Protein AF-A0A9P5YHZ3-F1 (afdb_monomer_lite)

Foldseek 3Di:
DDDWDAWLVRLCPDPNVVLVVVQVVVQVVVCVVVVNDDDDDDDPPDDDPDKTKDWDWDDDPPDDTHIHIDID

Secondary structure (DSSP, 8-state):
-PPPPSSHHHHHHSTTHHHHHHHHHHHHHHHHHTT-----PPPTTPPP----EEEEEE--TTS--EEEEEE-

Radius of gyration: 14.55 Å; chains: 1; bounding box: 37×15×40 Å

Organism: NCBI:txid109636

Sequence (72 aa):
MSIPPASHNEAMMRSDADAWREVEAKEFAMLKNMGVYVEEMLPEGRKAIGSRWVFEFKLIPGKAPMAKGRLV

pLDDT: mean 89.67, std 5.64, range [52.66, 94.44]

Structure (mmCIF, N/CA/C/O backbone):
data_AF-A0A9P5YHZ3-F1
#
_entry.id   AF-A0A9P5YHZ3-F1
#
loop_
_atom_site.group_PDB
_atom_site.id
_atom_site.type_symbol
_atom_site.label_atom_id
_atom_site.label_alt_id
_atom_site.label_comp_id
_atom_site.label_asym_id
_atom_site.label_entity_id
_atom_site.label_seq_id
_atom_site.pdbx_PDB_ins_code
_atom_site.Cartn_x
_atom_site.Cartn_y
_atom_site.Cartn_z
_atom_site.occupancy
_atom_site.B_iso_or_equiv
_atom_site.auth_seq_id
_atom_site.auth_comp_id
_atom_site.auth_asym_id
_atom_site.auth_atom_id
_atom_site.pdbx_PDB_model_num
ATOM 1 N N . MET A 1 1 ? 3.611 6.335 -19.347 1.00 52.66 1 MET A N 1
ATOM 2 C CA . MET A 1 1 ? 4.068 6.220 -17.945 1.00 52.66 1 MET A CA 1
ATOM 3 C C . MET A 1 1 ? 2.877 5.770 -17.125 1.00 52.66 1 MET A C 1
ATOM 5 O O . MET A 1 1 ? 1.824 6.379 -17.268 1.00 52.66 1 MET A O 1
ATOM 9 N N . SER A 1 2 ? 2.996 4.688 -16.3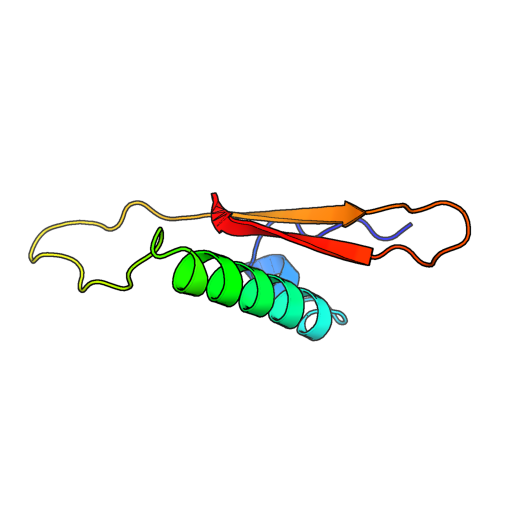59 1.00 75.06 2 SER A N 1
ATOM 10 C CA . SER A 1 2 ? 1.880 4.196 -15.546 1.00 75.06 2 SER A CA 1
ATOM 11 C C . SER A 1 2 ? 1.687 5.105 -14.335 1.00 75.06 2 SER A C 1
ATOM 13 O O . SER A 1 2 ? 2.645 5.410 -13.631 1.00 75.06 2 SER A O 1
ATOM 15 N N . ILE A 1 3 ? 0.459 5.569 -14.120 1.00 84.75 3 ILE A N 1
ATOM 16 C CA . ILE A 1 3 ? 0.075 6.341 -12.932 1.00 84.75 3 ILE A CA 1
ATOM 17 C C . ILE A 1 3 ? -0.017 5.350 -11.761 1.00 84.75 3 ILE A C 1
ATOM 19 O O . ILE A 1 3 ? -0.665 4.316 -11.950 1.00 84.75 3 ILE A O 1
ATOM 23 N N . PRO A 1 4 ? 0.622 5.589 -10.599 1.00 89.75 4 PRO A N 1
ATOM 24 C CA . PRO A 1 4 ? 0.495 4.706 -9.439 1.00 89.75 4 PRO A CA 1
ATOM 25 C C . PRO A 1 4 ? -0.948 4.721 -8.903 1.00 89.75 4 PRO A C 1
ATOM 27 O O . PRO A 1 4 ? -1.641 5.723 -9.074 1.00 89.75 4 PRO A O 1
ATOM 30 N N . PRO A 1 5 ? -1.433 3.623 -8.300 1.00 92.75 5 PRO A N 1
ATOM 31 C CA . PRO A 1 5 ? -2.782 3.580 -7.745 1.00 92.75 5 PRO A CA 1
ATOM 32 C C . PRO A 1 5 ? -2.923 4.571 -6.584 1.00 92.75 5 PRO A C 1
ATOM 34 O O . PRO A 1 5 ? -1.993 4.773 -5.806 1.00 92.75 5 PRO A O 1
ATOM 37 N N . ALA A 1 6 ? -4.096 5.182 -6.441 1.00 91.00 6 ALA A N 1
ATOM 38 C CA . ALA A 1 6 ? -4.367 6.155 -5.385 1.00 91.00 6 ALA A CA 1
ATOM 39 C C . ALA A 1 6 ? -4.808 5.505 -4.062 1.00 91.00 6 ALA A C 1
ATOM 41 O O . ALA A 1 6 ? -4.865 6.173 -3.031 1.00 91.00 6 ALA A O 1
ATOM 42 N N . SER A 1 7 ? -5.154 4.214 -4.079 1.00 91.81 7 SER A N 1
ATOM 43 C CA . SER A 1 7 ? -5.622 3.473 -2.904 1.00 91.81 7 SER A CA 1
ATOM 44 C C . SER A 1 7 ? -5.350 1.976 -3.023 1.00 91.81 7 SER A C 1
ATOM 46 O O . SER A 1 7 ? -5.142 1.468 -4.124 1.00 91.81 7 SER A O 1
ATOM 48 N N . HIS A 1 8 ? -5.396 1.260 -1.895 1.00 90.62 8 HIS A N 1
ATOM 49 C CA . HIS A 1 8 ? -5.296 -0.204 -1.876 1.00 90.62 8 HIS A CA 1
ATOM 50 C C . HIS A 1 8 ? -6.364 -0.852 -2.765 1.00 90.62 8 HIS A C 1
ATOM 52 O O . HIS A 1 8 ? -6.048 -1.709 -3.582 1.00 90.62 8 HIS A O 1
ATOM 58 N N . ASN A 1 9 ? -7.617 -0.392 -2.670 1.00 91.94 9 ASN A N 1
ATOM 59 C CA . ASN A 1 9 ? -8.710 -0.923 -3.488 1.00 91.94 9 ASN A CA 1
ATOM 60 C C . ASN A 1 9 ? -8.419 -0.777 -4.984 1.00 91.94 9 ASN A C 1
ATOM 62 O O . ASN A 1 9 ? -8.599 -1.727 -5.738 1.00 91.94 9 ASN A O 1
ATOM 66 N N . GLU A 1 10 ? -7.922 0.386 -5.410 1.00 92.56 10 GLU A N 1
ATOM 67 C CA . GLU A 1 10 ? -7.517 0.584 -6.800 1.00 92.56 10 GLU A CA 1
ATOM 68 C C . GLU A 1 10 ? -6.339 -0.323 -7.171 1.00 92.56 10 GLU A C 1
ATOM 70 O O . GLU A 1 10 ? -6.387 -0.979 -8.206 1.00 92.56 10 GLU A O 1
ATOM 75 N N . ALA A 1 11 ? -5.313 -0.420 -6.320 1.00 92.06 11 ALA A N 1
ATOM 76 C CA . ALA A 1 11 ? -4.161 -1.289 -6.549 1.00 92.06 11 ALA A CA 1
ATOM 77 C C . ALA A 1 11 ? -4.576 -2.756 -6.754 1.00 92.06 11 ALA A C 1
ATOM 79 O O . ALA A 1 11 ? -4.091 -3.403 -7.678 1.00 92.06 11 ALA A O 1
ATOM 80 N N . MET A 1 12 ? -5.524 -3.258 -5.955 1.00 93.81 12 MET A N 1
ATOM 81 C CA . MET A 1 12 ? -6.020 -4.636 -6.040 1.00 93.81 12 MET A CA 1
ATOM 82 C C . MET A 1 12 ? -6.926 -4.907 -7.250 1.00 93.81 12 MET A C 1
ATOM 84 O O . MET A 1 12 ? -7.099 -6.064 -7.623 1.00 93.81 12 MET A O 1
ATOM 88 N N . MET A 1 13 ? -7.501 -3.873 -7.872 1.00 93.00 13 MET A N 1
ATOM 89 C CA . MET A 1 13 ? -8.346 -4.007 -9.069 1.00 93.00 13 MET A CA 1
ATOM 90 C C . MET A 1 13 ? -7.556 -3.955 -10.383 1.00 93.00 13 MET A C 1
ATOM 92 O O . MET A 1 13 ? -8.119 -4.212 -11.449 1.00 93.00 13 MET A O 1
ATOM 96 N N . ARG A 1 14 ? -6.272 -3.591 -10.340 1.00 90.94 14 ARG A N 1
ATOM 97 C CA . ARG A 1 14 ? -5.442 -3.445 -11.540 1.00 90.94 14 ARG A CA 1
ATOM 98 C C . ARG A 1 14 ? -4.776 -4.757 -11.931 1.00 90.94 14 ARG A C 1
ATOM 100 O O . ARG A 1 14 ? -4.604 -5.668 -11.131 1.00 90.94 14 ARG A O 1
ATOM 107 N N . SER A 1 15 ? -4.348 -4.830 -13.187 1.00 90.88 15 SER A N 1
ATOM 108 C CA . SER A 1 15 ? -3.614 -5.980 -13.723 1.00 90.88 15 SER A CA 1
ATOM 109 C C . SER A 1 15 ? -2.247 -6.201 -13.065 1.00 90.88 15 SER A C 1
ATOM 111 O O . SER A 1 15 ? -1.699 -7.290 -13.165 1.00 90.88 15 SER A O 1
ATOM 113 N N . ASP A 1 16 ? -1.682 -5.177 -12.421 1.00 89.56 16 ASP A N 1
ATOM 114 C CA . ASP A 1 16 ? -0.410 -5.213 -11.694 1.00 89.56 16 ASP A CA 1
ATOM 115 C C . ASP A 1 16 ? -0.590 -5.371 -10.170 1.00 89.56 16 ASP A C 1
ATOM 117 O O . ASP A 1 16 ? 0.346 -5.121 -9.410 1.00 89.56 16 ASP A O 1
ATOM 121 N N . ALA A 1 17 ? -1.771 -5.811 -9.713 1.00 92.06 17 ALA A N 1
ATOM 122 C CA . ALA A 1 17 ? -2.110 -5.974 -8.297 1.00 92.06 17 ALA A CA 1
ATOM 123 C C . ALA A 1 17 ? -1.073 -6.776 -7.497 1.00 92.06 17 ALA A C 1
ATOM 125 O O . ALA A 1 17 ? -0.759 -6.410 -6.365 1.00 92.06 17 ALA A O 1
ATOM 126 N N . ASP A 1 18 ? -0.501 -7.835 -8.074 1.00 93.25 18 ASP A N 1
ATOM 127 C CA . ASP A 1 18 ? 0.476 -8.674 -7.373 1.00 93.25 18 ASP A CA 1
ATOM 128 C C . ASP A 1 18 ? 1.770 -7.916 -7.039 1.00 93.25 18 ASP A C 1
ATOM 130 O O . ASP A 1 18 ? 2.304 -8.071 -5.940 1.00 93.25 18 ASP A O 1
ATOM 134 N N . ALA A 1 19 ? 2.219 -7.007 -7.912 1.00 91.12 19 ALA A N 1
ATOM 135 C CA . ALA A 1 19 ? 3.379 -6.162 -7.631 1.00 91.12 19 ALA A CA 1
ATOM 136 C C . ALA A 1 19 ? 3.107 -5.208 -6.456 1.00 91.12 19 ALA A C 1
ATOM 138 O O . ALA A 1 19 ? 3.982 -4.974 -5.619 1.00 91.12 19 ALA A O 1
ATOM 139 N N . TRP A 1 20 ? 1.884 -4.679 -6.359 1.00 93.38 20 TRP A N 1
ATOM 140 C CA . TRP A 1 20 ? 1.478 -3.825 -5.244 1.00 93.38 20 TRP A CA 1
ATOM 141 C C . TRP A 1 20 ? 1.322 -4.616 -3.944 1.00 93.38 20 TRP A C 1
ATOM 143 O O . TRP A 1 20 ? 1.794 -4.158 -2.908 1.00 93.38 20 TRP A O 1
ATOM 153 N N . ARG A 1 21 ? 0.777 -5.838 -3.994 1.00 94.00 21 ARG A N 1
ATOM 154 C CA . ARG A 1 21 ? 0.724 -6.742 -2.830 1.00 94.00 21 ARG A CA 1
ATOM 155 C C . ARG A 1 21 ? 2.106 -7.056 -2.282 1.00 94.00 21 ARG A C 1
ATOM 157 O O . ARG A 1 21 ? 2.303 -7.031 -1.072 1.00 94.00 21 ARG A O 1
ATOM 164 N N . GLU A 1 22 ? 3.076 -7.333 -3.152 1.00 94.12 22 GLU A N 1
ATOM 165 C CA . GLU A 1 22 ? 4.456 -7.565 -2.722 1.00 94.12 22 GLU A CA 1
ATOM 166 C C . GLU A 1 22 ? 5.051 -6.349 -2.012 1.00 94.12 22 GLU A C 1
ATOM 168 O O . GLU A 1 22 ? 5.795 -6.489 -1.040 1.00 94.12 22 GLU A O 1
ATOM 173 N N . VAL A 1 23 ? 4.747 -5.151 -2.508 1.00 94.38 23 VAL A N 1
ATOM 174 C CA . VAL A 1 23 ? 5.181 -3.895 -1.900 1.00 94.38 23 VAL A CA 1
ATOM 175 C C . VAL A 1 23 ? 4.552 -3.714 -0.517 1.00 94.38 23 VAL A C 1
ATOM 177 O O . VAL A 1 23 ? 5.273 -3.408 0.432 1.00 94.38 23 VAL A O 1
ATOM 180 N N . GLU A 1 24 ? 3.248 -3.953 -0.382 1.00 94.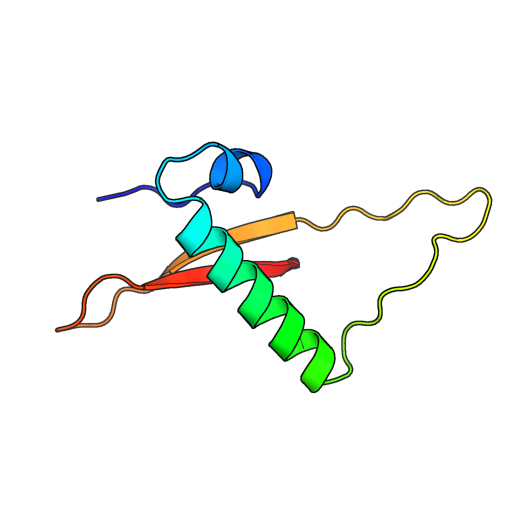44 24 GLU A N 1
ATOM 181 C CA . GLU A 1 24 ? 2.550 -3.885 0.906 1.00 94.44 24 GLU A CA 1
ATOM 182 C C . GLU A 1 24 ? 3.101 -4.904 1.906 1.00 94.44 24 GLU A C 1
ATOM 184 O O . GLU A 1 24 ? 3.401 -4.563 3.050 1.00 94.44 24 GLU A O 1
ATOM 189 N N . ALA A 1 25 ? 3.306 -6.147 1.463 1.00 93.88 25 ALA A N 1
ATOM 190 C CA . ALA A 1 25 ? 3.854 -7.215 2.289 1.00 93.88 25 ALA A CA 1
ATOM 191 C C . ALA A 1 25 ? 5.274 -6.893 2.780 1.00 93.88 25 ALA A C 1
ATOM 193 O O . ALA A 1 25 ? 5.584 -7.112 3.953 1.00 93.88 25 ALA A O 1
ATOM 194 N N . LYS A 1 26 ? 6.133 -6.338 1.912 1.00 93.88 26 LYS A N 1
ATOM 195 C CA . LYS A 1 26 ? 7.493 -5.901 2.279 1.00 93.88 26 LYS A CA 1
ATOM 196 C C . LYS A 1 26 ? 7.466 -4.793 3.327 1.00 93.88 26 LYS A C 1
ATOM 198 O O . LYS A 1 26 ? 8.252 -4.841 4.271 1.00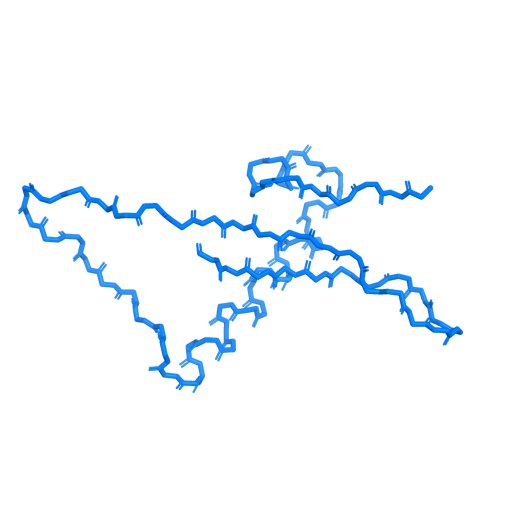 93.88 26 LYS A O 1
ATOM 203 N N . GLU A 1 27 ? 6.564 -3.825 3.186 1.00 93.62 27 GLU A N 1
ATOM 204 C CA . GLU A 1 27 ? 6.416 -2.738 4.154 1.00 93.62 27 GLU A CA 1
ATOM 205 C C . GLU A 1 27 ? 5.919 -3.261 5.508 1.00 93.62 27 GLU A C 1
ATOM 207 O O . GLU A 1 27 ? 6.535 -2.980 6.534 1.00 93.62 27 GLU A O 1
ATOM 212 N N . PHE A 1 28 ? 4.874 -4.095 5.530 1.00 91.94 28 PHE A N 1
ATOM 213 C CA . PHE A 1 28 ? 4.400 -4.720 6.768 1.00 91.94 28 PHE A CA 1
ATOM 214 C C . PHE A 1 28 ? 5.485 -5.553 7.450 1.00 91.94 28 PHE A C 1
ATOM 216 O O . PHE A 1 28 ? 5.659 -5.459 8.665 1.00 91.94 28 PHE A O 1
ATOM 223 N N . ALA A 1 29 ? 6.239 -6.349 6.687 1.00 93.06 29 ALA A N 1
ATOM 224 C CA . ALA A 1 29 ? 7.346 -7.131 7.222 1.00 93.06 29 ALA A CA 1
AT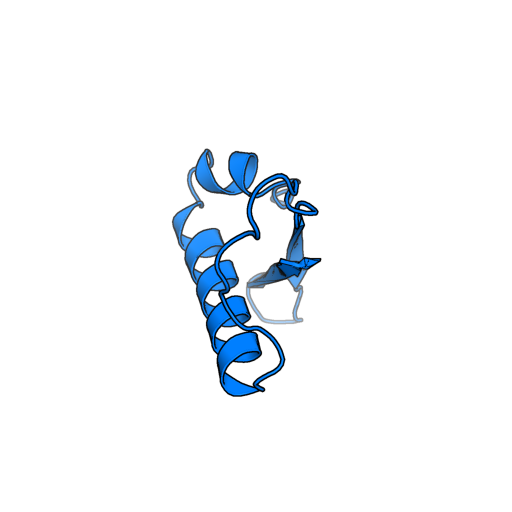OM 225 C C . ALA A 1 29 ? 8.430 -6.232 7.837 1.00 93.06 29 ALA A C 1
ATOM 227 O O . ALA A 1 29 ? 8.943 -6.543 8.911 1.00 93.06 29 ALA A O 1
ATOM 228 N N . MET A 1 30 ? 8.746 -5.100 7.200 1.00 93.62 30 MET A N 1
ATOM 229 C CA . MET A 1 30 ? 9.685 -4.113 7.736 1.00 93.62 30 MET A CA 1
ATOM 230 C C . MET A 1 30 ? 9.172 -3.497 9.044 1.00 93.62 30 MET A C 1
ATOM 232 O O . MET A 1 30 ? 9.915 -3.463 10.022 1.00 93.62 30 MET A O 1
ATOM 236 N N . LEU A 1 31 ? 7.911 -3.062 9.090 1.00 92.81 31 LEU A N 1
ATOM 237 C CA . LEU A 1 31 ? 7.303 -2.472 10.286 1.00 92.81 31 LEU A CA 1
ATOM 238 C C . LEU A 1 31 ? 7.255 -3.462 11.461 1.00 92.81 31 LEU A C 1
ATOM 240 O O . LEU A 1 31 ? 7.589 -3.096 12.590 1.00 92.81 31 LEU A O 1
ATOM 244 N N . LYS A 1 32 ? 6.902 -4.726 11.186 1.00 91.62 32 LYS A N 1
ATOM 245 C CA . LYS A 1 32 ? 6.931 -5.817 12.171 1.00 91.62 32 LYS A CA 1
ATOM 246 C C . LYS A 1 32 ? 8.348 -6.082 12.674 1.00 91.62 32 LYS A C 1
ATOM 248 O O . LYS A 1 32 ? 8.552 -6.183 13.877 1.00 91.62 32 LYS A O 1
ATOM 253 N N . ASN A 1 33 ? 9.333 -6.152 11.774 1.00 93.94 33 ASN A N 1
ATOM 254 C CA . ASN A 1 33 ? 10.736 -6.385 12.134 1.00 93.94 33 ASN A CA 1
ATOM 255 C C . ASN A 1 33 ? 11.301 -5.244 12.998 1.00 93.94 33 ASN A C 1
ATOM 257 O O . ASN A 1 33 ? 11.988 -5.481 13.984 1.00 93.94 33 ASN A O 1
ATOM 261 N N . MET A 1 34 ? 10.944 -3.997 12.687 1.00 93.75 34 MET A N 1
ATOM 262 C CA . MET A 1 34 ? 11.324 -2.839 13.500 1.00 93.75 34 MET A CA 1
ATOM 263 C C . MET A 1 34 ? 10.590 -2.767 14.850 1.00 93.75 34 MET A C 1
ATOM 265 O O . MET A 1 34 ? 10.945 -1.929 15.674 1.00 93.75 34 MET A O 1
ATOM 269 N N . GLY A 1 35 ? 9.568 -3.601 15.082 1.00 92.44 35 GLY A N 1
ATOM 270 C CA . GLY A 1 35 ? 8.770 -3.589 16.311 1.00 92.44 35 GLY A CA 1
ATOM 271 C C . GLY A 1 35 ? 7.905 -2.336 16.481 1.00 92.44 35 GLY A C 1
ATOM 272 O O . GLY A 1 35 ? 7.478 -2.037 17.591 1.00 92.44 35 GLY A O 1
ATOM 273 N N . VAL A 1 36 ? 7.658 -1.589 15.399 1.00 91.56 36 VAL A N 1
ATOM 274 C CA . VAL A 1 36 ? 6.896 -0.323 15.426 1.00 91.56 36 VAL A CA 1
ATOM 275 C C . VAL A 1 36 ? 5.422 -0.499 15.060 1.00 91.56 36 VAL A C 1
ATOM 277 O O . VAL A 1 36 ? 4.648 0.450 15.152 1.00 91.56 36 VAL A O 1
ATOM 280 N N . TYR A 1 37 ? 5.030 -1.698 14.630 1.00 88.38 37 TYR A N 1
ATOM 281 C CA . TYR A 1 37 ? 3.658 -2.032 14.266 1.00 88.38 37 TYR A CA 1
ATOM 282 C C . TYR A 1 37 ? 3.251 -3.352 14.909 1.00 88.38 37 TYR A C 1
ATOM 284 O O . TYR A 1 37 ? 3.947 -4.360 14.768 1.00 88.38 37 TYR A O 1
ATOM 292 N N . VAL A 1 38 ? 2.106 -3.338 15.585 1.00 85.69 38 VAL A N 1
ATOM 293 C CA . VAL A 1 38 ? 1.509 -4.503 16.237 1.00 85.69 38 VAL A CA 1
ATOM 294 C C . VAL A 1 38 ? 0.064 -4.605 15.774 1.00 85.69 38 VAL A C 1
ATOM 296 O O . VAL A 1 38 ? -0.675 -3.622 15.792 1.00 85.69 38 VAL A O 1
ATOM 299 N N . GLU A 1 39 ? -0.326 -5.799 15.344 1.00 84.88 39 GLU A N 1
ATOM 300 C CA . GLU A 1 39 ? -1.721 -6.117 15.061 1.00 84.88 39 GLU A CA 1
ATOM 301 C C . GLU A 1 39 ? -2.414 -6.413 16.391 1.00 84.88 39 GLU A C 1
ATOM 303 O O . GLU A 1 39 ? -2.058 -7.363 17.085 1.00 84.88 39 GLU A O 1
ATOM 308 N N . GLU A 1 40 ? -3.381 -5.580 16.756 1.00 86.62 40 GLU A N 1
ATOM 309 C CA . GLU A 1 40 ? -4.143 -5.685 17.999 1.00 86.62 40 GLU A CA 1
ATOM 310 C C . GLU A 1 40 ? -5.638 -5.724 17.690 1.00 86.62 40 GLU A C 1
ATOM 312 O O . GLU A 1 40 ? -6.104 -5.185 16.679 1.00 86.62 40 GLU A O 1
ATOM 317 N N . MET A 1 41 ? -6.404 -6.370 18.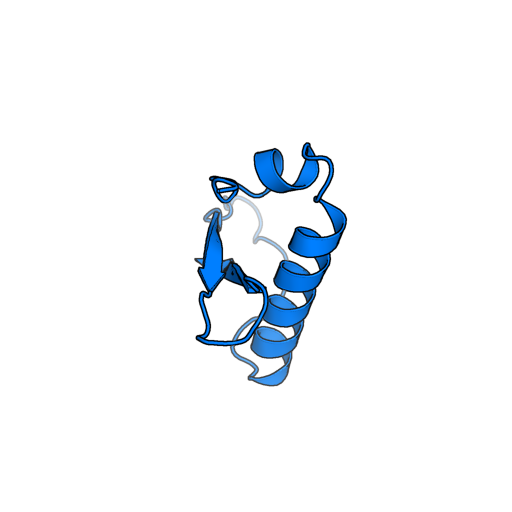569 1.00 87.62 41 MET A N 1
ATOM 318 C CA . MET A 1 41 ? -7.854 -6.405 18.426 1.00 87.62 41 MET A CA 1
ATOM 319 C C . MET A 1 41 ? -8.435 -5.030 18.757 1.00 87.62 41 MET A C 1
ATOM 321 O O . MET A 1 41 ? -8.046 -4.385 19.730 1.00 87.62 41 MET A O 1
ATOM 325 N N . LEU A 1 42 ? -9.396 -4.580 17.949 1.00 88.31 42 LEU A N 1
ATOM 326 C CA . LEU A 1 42 ? -10.073 -3.320 18.212 1.00 88.31 42 LEU A CA 1
ATOM 327 C C . LEU A 1 42 ? -10.836 -3.416 19.547 1.00 88.31 42 LEU A C 1
ATOM 329 O O . LEU A 1 42 ? -11.639 -4.339 19.704 1.00 88.31 42 LEU A O 1
ATOM 333 N N . PRO A 1 43 ? -10.639 -2.475 20.489 1.00 87.81 43 PRO A N 1
ATOM 334 C CA . PRO A 1 43 ? -11.366 -2.489 21.751 1.00 87.81 43 PRO A CA 1
ATOM 335 C C . PRO A 1 43 ? -12.878 -2.382 21.539 1.00 87.81 43 PRO A C 1
ATOM 337 O O . PRO A 1 43 ? -13.345 -1.699 20.621 1.00 87.81 43 PRO A O 1
ATOM 340 N N . GLU A 1 44 ? -13.650 -3.014 22.422 1.00 92.12 44 GLU A N 1
ATOM 341 C CA . GLU A 1 44 ? -15.110 -3.013 22.331 1.00 92.12 44 GLU A CA 1
ATOM 342 C C . GLU A 1 44 ? -15.677 -1.581 22.348 1.00 92.12 44 GLU A C 1
ATOM 344 O O . GLU A 1 44 ? -15.211 -0.700 23.076 1.00 92.12 44 GLU A O 1
ATOM 349 N N . GLY A 1 45 ? -16.663 -1.316 21.486 1.00 92.75 45 GLY A N 1
ATOM 350 C CA . GLY A 1 45 ? -17.302 -0.002 21.366 1.00 92.75 45 GLY A CA 1
ATOM 351 C C . GLY A 1 45 ? -16.438 1.095 20.726 1.00 92.75 45 GLY A C 1
ATOM 352 O O . GLY A 1 45 ? -16.887 2.241 20.627 1.00 92.75 45 GLY A O 1
ATOM 353 N N . ARG A 1 46 ? -15.218 0.789 20.264 1.00 88.00 46 ARG A N 1
ATOM 354 C CA . ARG A 1 46 ? -14.359 1.735 19.536 1.00 88.00 46 ARG A CA 1
ATOM 355 C C . ARG A 1 46 ? -14.450 1.530 18.026 1.00 88.00 46 ARG A C 1
ATOM 357 O O . ARG A 1 46 ? -14.755 0.450 17.540 1.00 88.00 46 ARG A O 1
ATOM 364 N N . LYS A 1 47 ? -14.165 2.597 17.275 1.00 87.12 47 LYS A N 1
ATOM 365 C CA . LYS A 1 47 ? -13.964 2.552 15.820 1.00 87.12 47 LYS A CA 1
ATOM 366 C C . LYS A 1 47 ? -12.469 2.603 15.536 1.00 87.12 47 LYS A C 1
ATOM 368 O O . LYS A 1 47 ? -11.767 3.397 16.160 1.00 87.12 47 LYS A O 1
ATOM 373 N N . ALA A 1 48 ? -12.002 1.788 14.596 1.00 85.88 48 ALA A N 1
ATOM 374 C CA . ALA A 1 48 ? -10.627 1.867 14.130 1.00 85.88 48 ALA A CA 1
ATOM 375 C C . ALA A 1 48 ? -10.387 3.223 13.454 1.00 85.88 48 ALA A C 1
ATOM 377 O O . ALA A 1 48 ? -11.230 3.704 12.691 1.00 85.88 48 ALA A O 1
ATOM 378 N N . ILE A 1 49 ? -9.227 3.823 13.717 1.00 82.62 49 ILE A N 1
ATOM 379 C CA . ILE A 1 49 ? -8.714 4.889 12.860 1.00 82.62 49 ILE A CA 1
ATOM 380 C C . ILE A 1 49 ? -8.193 4.178 11.612 1.00 82.62 49 ILE A C 1
ATOM 382 O O . ILE A 1 49 ? -7.314 3.327 11.708 1.00 82.62 49 ILE A O 1
ATOM 386 N N . GLY A 1 50 ? -8.808 4.449 10.463 1.00 81.56 50 GLY A N 1
ATOM 387 C CA . GLY A 1 50 ? -8.397 3.823 9.211 1.00 81.56 50 GLY A CA 1
ATOM 388 C C . GLY A 1 50 ? -6.974 4.234 8.835 1.00 81.56 50 GLY A C 1
ATOM 389 O O . GLY A 1 50 ? -6.606 5.395 8.997 1.00 81.56 50 GLY A O 1
ATOM 390 N N . SER A 1 51 ? -6.202 3.291 8.305 1.00 87.31 51 SER A N 1
ATOM 391 C CA . SER A 1 51 ? -4.924 3.569 7.644 1.00 87.31 51 SER A CA 1
ATOM 392 C C . SER A 1 51 ? -5.130 3.696 6.141 1.00 87.31 51 SER A C 1
ATOM 394 O O . SER A 1 51 ? -6.097 3.169 5.582 1.00 87.31 51 SER A O 1
ATOM 396 N N . ARG A 1 52 ? -4.206 4.375 5.468 1.00 90.38 52 ARG A N 1
ATOM 397 C CA . ARG A 1 52 ? -4.208 4.486 4.008 1.00 90.38 52 ARG A CA 1
ATOM 398 C C . ARG A 1 52 ? -2.883 4.038 3.415 1.00 90.38 52 ARG A C 1
ATOM 400 O O . ARG A 1 52 ? -1.825 4.198 4.014 1.00 90.38 52 ARG A O 1
ATOM 407 N N . TRP A 1 53 ? -2.956 3.546 2.187 1.00 93.31 53 TRP A N 1
ATOM 408 C CA . TRP A 1 53 ? -1.782 3.254 1.378 1.00 93.31 53 TRP A CA 1
ATOM 409 C C . TRP A 1 53 ? -1.482 4.405 0.434 1.00 93.31 53 TRP A C 1
ATOM 411 O O . TRP A 1 53 ? -2.379 4.918 -0.233 1.00 93.31 53 TRP A O 1
ATOM 421 N N . VAL A 1 54 ? -0.210 4.785 0.369 1.00 93.38 54 VAL A N 1
ATOM 422 C CA . VAL A 1 54 ? 0.310 5.733 -0.617 1.00 93.38 54 VAL A CA 1
ATOM 423 C C . VAL A 1 54 ? 1.304 4.999 -1.504 1.00 93.38 54 VAL A C 1
ATOM 425 O O . VAL A 1 54 ? 2.314 4.496 -1.007 1.00 93.38 54 VAL A O 1
ATOM 428 N N . PHE A 1 55 ? 1.020 4.950 -2.805 1.00 93.12 55 PHE A N 1
ATOM 429 C CA . PHE A 1 55 ? 1.844 4.263 -3.796 1.00 93.12 55 PHE A CA 1
ATOM 430 C C . PHE A 1 55 ? 2.588 5.238 -4.698 1.00 93.12 55 PHE A C 1
ATOM 432 O O . PHE A 1 55 ? 2.082 6.298 -5.058 1.00 93.12 55 PHE A O 1
ATOM 439 N N . GLU A 1 56 ? 3.795 4.853 -5.096 1.00 92.62 56 GLU A N 1
ATOM 440 C CA . GLU A 1 56 ? 4.650 5.653 -5.962 1.00 92.62 56 GLU A CA 1
ATOM 441 C C . GLU A 1 56 ? 5.602 4.762 -6.769 1.00 92.62 56 GLU A C 1
ATOM 443 O O . GLU A 1 56 ? 5.962 3.660 -6.351 1.00 92.62 56 GLU A O 1
ATOM 448 N N . PHE A 1 57 ? 6.056 5.257 -7.921 1.00 90.88 57 PHE A N 1
ATOM 449 C CA . PHE A 1 57 ? 7.156 4.647 -8.660 1.00 90.88 57 PHE A CA 1
ATOM 450 C C . PHE A 1 57 ? 8.470 5.346 -8.330 1.00 90.88 57 PHE A C 1
ATOM 452 O O . PHE A 1 57 ? 8.648 6.536 -8.585 1.00 90.88 57 PHE A O 1
ATOM 459 N N . LYS A 1 58 ? 9.438 4.585 -7.824 1.00 87.56 58 LYS A N 1
ATOM 460 C CA . LYS A 1 58 ? 10.808 5.055 -7.661 1.00 87.56 58 LYS A CA 1
ATOM 461 C C . LYS A 1 58 ? 11.538 4.934 -8.995 1.00 87.56 58 LYS A C 1
ATOM 463 O O . LYS A 1 58 ? 11.768 3.830 -9.491 1.00 87.56 58 LYS A O 1
ATOM 468 N N . LEU A 1 59 ? 11.927 6.075 -9.553 1.00 88.44 59 LEU A N 1
ATOM 469 C CA . LEU A 1 59 ? 12.742 6.147 -10.762 1.00 88.44 59 LEU A CA 1
ATOM 470 C C . LEU A 1 59 ? 14.220 6.155 -10.368 1.00 88.44 59 LEU A C 1
ATOM 472 O O . LEU A 1 59 ? 14.662 7.009 -9.601 1.00 88.44 59 LEU A O 1
ATOM 476 N N . ILE A 1 60 ? 14.982 5.183 -10.866 1.00 87.25 60 ILE A N 1
ATOM 477 C CA . ILE A 1 60 ? 16.426 5.082 -10.634 1.00 87.25 60 ILE A CA 1
ATOM 478 C C . ILE A 1 60 ? 17.109 5.117 -12.007 1.00 87.25 60 ILE A C 1
ATOM 480 O O . ILE A 1 60 ? 16.765 4.288 -12.853 1.00 87.25 60 ILE A O 1
ATOM 484 N N . PRO A 1 61 ? 18.062 6.036 -12.257 1.00 90.12 61 PRO A N 1
ATOM 485 C CA . PRO A 1 61 ? 18.770 6.097 -13.532 1.00 90.12 61 PRO A CA 1
ATOM 486 C C . PRO A 1 61 ? 19.397 4.747 -13.898 1.00 90.12 61 PRO A C 1
ATOM 488 O O . PRO A 1 61 ? 20.056 4.117 -13.073 1.00 90.12 61 PRO A O 1
ATOM 491 N N . GLY A 1 62 ? 19.168 4.291 -15.131 1.00 87.69 62 GLY A N 1
ATOM 492 C CA . GLY A 1 62 ? 19.687 3.011 -15.621 1.00 87.69 62 GLY A CA 1
ATOM 493 C C . GLY A 1 62 ? 18.974 1.761 -15.088 1.00 87.69 62 GLY A C 1
ATOM 494 O O . GLY A 1 62 ? 19.429 0.654 -15.363 1.00 87.69 62 GLY A O 1
ATOM 495 N N . LYS A 1 63 ? 17.864 1.898 -14.347 1.00 87.31 63 LYS A N 1
ATOM 496 C CA . LYS A 1 63 ? 17.024 0.773 -13.907 1.00 87.31 63 LYS A CA 1
ATOM 497 C C . LYS A 1 63 ? 15.567 0.978 -14.308 1.00 87.31 63 LYS A C 1
ATOM 499 O O . LYS A 1 63 ? 15.112 2.102 -14.513 1.00 87.31 63 LYS A O 1
ATOM 504 N N . ALA A 1 64 ? 14.828 -0.126 -14.391 1.00 85.81 64 ALA A N 1
ATOM 505 C CA . ALA A 1 64 ? 13.382 -0.073 -14.564 1.00 85.81 64 ALA A CA 1
ATOM 506 C C . ALA A 1 64 ? 12.710 0.618 -13.353 1.00 85.81 64 ALA A C 1
ATOM 508 O O . ALA A 1 64 ? 13.218 0.497 -12.231 1.00 85.81 64 ALA A O 1
ATOM 509 N N . PRO A 1 65 ? 11.582 1.330 -13.554 1.00 86.06 65 PRO A N 1
ATOM 510 C CA . PRO A 1 65 ? 10.794 1.897 -12.463 1.00 86.06 65 PRO A CA 1
ATOM 511 C C . PRO A 1 65 ? 10.427 0.831 -11.430 1.00 86.06 65 PRO A C 1
ATOM 513 O O . PRO A 1 65 ? 9.958 -0.247 -11.788 1.00 86.06 65 PRO A O 1
ATOM 516 N N . MET A 1 66 ? 10.627 1.138 -10.150 1.00 87.44 66 MET A N 1
ATOM 517 C CA . MET A 1 66 ? 10.347 0.208 -9.057 1.00 87.44 66 MET A CA 1
ATOM 518 C C . MET A 1 66 ? 9.122 0.670 -8.272 1.00 87.44 66 MET A C 1
ATOM 520 O O . MET A 1 66 ? 9.067 1.822 -7.842 1.00 87.44 66 MET A O 1
ATOM 524 N N . ALA A 1 67 ? 8.157 -0.223 -8.063 1.00 90.38 67 ALA A N 1
ATOM 525 C CA . ALA A 1 67 ? 6.990 0.059 -7.237 1.00 90.38 67 ALA A CA 1
ATOM 526 C C . ALA A 1 67 ? 7.393 0.262 -5.766 1.00 90.38 67 ALA A C 1
ATOM 528 O O . ALA A 1 67 ? 8.274 -0.423 -5.236 1.00 90.38 67 ALA A O 1
ATOM 529 N N . LYS A 1 68 ? 6.756 1.229 -5.112 1.00 90.75 68 LYS A N 1
ATOM 530 C CA . LYS A 1 68 ? 6.943 1.561 -3.702 1.00 90.75 68 LYS A CA 1
ATOM 531 C C . LYS A 1 68 ? 5.593 1.912 -3.085 1.00 90.75 68 LYS A C 1
ATOM 533 O O . LYS A 1 68 ? 4.740 2.501 -3.741 1.00 90.75 68 LYS A O 1
ATOM 538 N N . GLY A 1 69 ? 5.424 1.571 -1.815 1.00 92.62 69 GLY A N 1
ATOM 539 C CA . GLY A 1 69 ? 4.201 1.790 -1.057 1.00 92.62 69 GLY A CA 1
ATOM 540 C C . GLY A 1 69 ? 4.546 2.078 0.393 1.00 92.62 69 GLY A C 1
ATOM 541 O O . GLY A 1 69 ? 5.550 1.576 0.901 1.00 92.62 69 GLY A O 1
ATOM 542 N N . ARG A 1 70 ? 3.755 2.937 1.029 1.00 91.50 70 ARG A N 1
ATOM 543 C CA . ARG A 1 70 ? 3.866 3.272 2.450 1.00 91.50 70 ARG A CA 1
ATOM 544 C C . ARG A 1 70 ? 2.490 3.210 3.095 1.00 91.50 70 ARG A C 1
ATOM 546 O O . ARG A 1 70 ? 1.530 3.733 2.523 1.00 91.50 70 ARG A O 1
ATOM 553 N N . LEU A 1 71 ? 2.435 2.617 4.282 1.00 91.19 71 LEU A N 1
ATOM 554 C CA . LEU A 1 71 ? 1.274 2.686 5.160 1.00 91.19 71 LEU A CA 1
ATOM 555 C C . LEU A 1 71 ? 1.337 4.003 5.949 1.00 91.19 71 LEU A C 1
ATOM 557 O O . LEU A 1 71 ? 2.381 4.321 6.523 1.00 91.19 71 LEU A O 1
ATOM 561 N N . VAL A 1 72 ? 0.248 4.773 5.933 1.00 85.50 72 VAL A N 1
ATOM 562 C CA . VAL A 1 72 ? 0.110 6.083 6.597 1.00 85.50 72 VAL A CA 1
ATOM 563 C C . VAL A 1 72 ? -1.125 6.099 7.482 1.00 85.50 72 VAL A C 1
ATOM 565 O O . VAL A 1 72 ? -2.167 5.548 7.049 1.00 85.50 72 VAL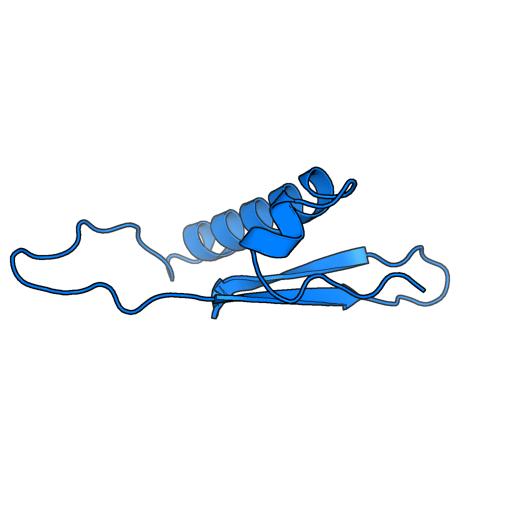 A O 1
#